Protein AF-A0A7L9J3Y7-F1 (afdb_monomer_lite)

Structure (mmCIF, N/CA/C/O backbone):
data_AF-A0A7L9J3Y7-F1
#
_entry.id   AF-A0A7L9J3Y7-F1
#
loop_
_atom_site.group_PDB
_atom_site.id
_atom_site.ty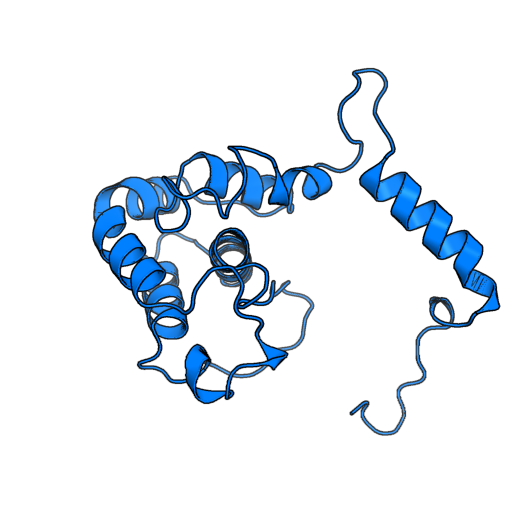pe_symbol
_atom_site.label_atom_id
_atom_site.label_alt_id
_atom_site.label_comp_id
_atom_site.label_asym_id
_atom_site.label_entity_id
_atom_site.label_seq_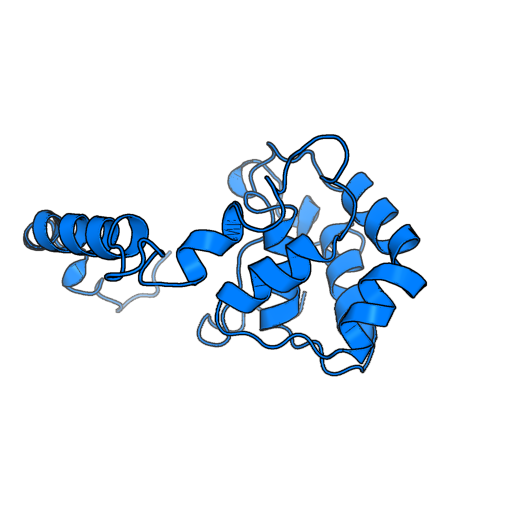id
_atom_site.pdbx_PDB_ins_code
_atom_site.Cartn_x
_atom_site.Cartn_y
_atom_site.Cartn_z
_atom_site.occupancy
_atom_site.B_iso_or_equiv
_atom_site.auth_seq_id
_atom_site.auth_comp_id
_atom_site.auth_asym_id
_atom_site.auth_atom_id
_atom_site.pdbx_PDB_model_num
ATOM 1 N N . MET A 1 1 ? 6.872 -18.430 -19.176 1.00 39.19 1 MET A N 1
ATOM 2 C CA . MET A 1 1 ? 6.729 -19.286 -20.373 1.00 39.19 1 MET A CA 1
ATOM 3 C C . MET A 1 1 ? 5.237 -19.492 -20.594 1.00 39.19 1 MET A C 1
ATOM 5 O O . MET A 1 1 ? 4.587 -19.969 -19.673 1.00 39.19 1 MET A O 1
ATOM 9 N N . LEU A 1 2 ? 4.671 -19.018 -21.710 1.00 44.53 2 LEU A N 1
ATOM 10 C CA . LEU A 1 2 ? 3.254 -19.256 -22.030 1.00 44.53 2 LEU A CA 1
ATOM 11 C C . LEU A 1 2 ? 3.037 -20.770 -22.177 1.00 44.53 2 LEU A C 1
ATOM 13 O O . LEU A 1 2 ? 3.897 -21.450 -22.735 1.00 44.53 2 LEU A O 1
ATOM 17 N N . SER A 1 3 ? 1.935 -21.297 -21.643 1.00 48.03 3 SER A N 1
ATOM 18 C CA . SER A 1 3 ? 1.562 -22.701 -21.863 1.00 48.03 3 SER A CA 1
ATOM 19 C C . SER A 1 3 ? 1.267 -22.939 -23.349 1.00 48.03 3 SER A C 1
ATOM 21 O O . SER A 1 3 ? 0.793 -22.034 -24.042 1.00 48.03 3 SER A O 1
ATOM 23 N N . GLU A 1 4 ? 1.583 -24.135 -23.853 1.00 43.94 4 GLU A N 1
ATOM 24 C CA . GLU A 1 4 ? 1.321 -24.505 -25.247 1.00 43.94 4 GLU A CA 1
ATOM 25 C C . GLU A 1 4 ? -0.164 -24.279 -25.589 1.00 43.94 4 GLU A C 1
ATOM 27 O O . GLU A 1 4 ? -1.051 -24.872 -24.978 1.00 43.94 4 GLU A O 1
ATOM 32 N N . GLY A 1 5 ? -0.433 -23.391 -26.555 1.00 56.69 5 GLY A N 1
ATOM 33 C CA . GLY A 1 5 ? -1.774 -23.140 -27.100 1.00 56.69 5 GLY A CA 1
ATOM 34 C C . GLY A 1 5 ? -2.382 -21.759 -26.826 1.00 56.69 5 GLY A C 1
ATOM 35 O O . GLY A 1 5 ? -3.394 -21.429 -27.443 1.00 56.69 5 GLY A O 1
ATOM 36 N N . GLN A 1 6 ? -1.789 -20.913 -25.975 1.00 57.41 6 GLN A N 1
ATOM 37 C CA . GLN A 1 6 ? -2.248 -19.523 -25.832 1.00 57.41 6 GLN A CA 1
ATOM 38 C C . GLN A 1 6 ? -1.584 -18.604 -26.866 1.00 57.41 6 GLN A C 1
ATOM 40 O O . GLN A 1 6 ? -0.418 -18.234 -26.734 1.00 57.41 6 GLN A O 1
ATOM 45 N N . SER A 1 7 ? -2.345 -18.187 -27.883 1.00 76.94 7 SER A N 1
ATOM 46 C CA . SER A 1 7 ? -1.964 -17.042 -28.712 1.00 76.94 7 SER A CA 1
ATOM 47 C C . SER A 1 7 ? -2.097 -15.757 -27.899 1.00 76.94 7 SER A C 1
ATOM 49 O O . SER A 1 7 ? -3.107 -15.562 -27.216 1.00 76.94 7 SER A O 1
ATOM 51 N N . LEU A 1 8 ? -1.114 -14.860 -28.003 1.00 73.50 8 LEU A N 1
ATOM 52 C CA . LEU A 1 8 ? -1.247 -13.518 -27.443 1.00 73.50 8 LEU A CA 1
ATOM 53 C C . LEU A 1 8 ? -2.512 -12.849 -28.010 1.00 73.50 8 LEU A C 1
ATOM 55 O O . LEU A 1 8 ? -2.758 -12.950 -29.215 1.00 73.50 8 LEU A O 1
ATOM 59 N N . PRO A 1 9 ? -3.323 -12.180 -27.171 1.00 81.81 9 PRO A N 1
ATOM 60 C CA . PRO A 1 9 ? -4.442 -11.379 -27.645 1.00 81.81 9 PRO A CA 1
ATOM 61 C C . PRO A 1 9 ? -4.009 -10.421 -28.758 1.00 81.81 9 PRO A C 1
ATOM 63 O O . PRO A 1 9 ? -2.943 -9.810 -28.676 1.00 81.81 9 PRO A O 1
ATOM 66 N N . SER A 1 10 ? -4.857 -10.243 -29.772 1.00 80.88 10 SER A N 1
ATOM 67 C CA . SER A 1 10 ? -4.522 -9.452 -30.964 1.00 80.88 10 SER A CA 1
ATOM 68 C C . SER A 1 10 ? -4.120 -8.009 -30.649 1.00 80.88 10 SER A C 1
ATOM 70 O O . SER A 1 10 ? -3.388 -7.410 -31.422 1.00 80.88 10 SER A O 1
ATOM 72 N N . ILE A 1 11 ? -4.549 -7.456 -29.507 1.00 79.31 11 ILE A N 1
ATOM 73 C CA . ILE A 1 11 ? -4.169 -6.115 -29.026 1.00 79.31 11 ILE A CA 1
ATOM 74 C C . ILE A 1 11 ? -2.647 -5.935 -28.868 1.00 79.31 11 ILE A C 1
ATOM 76 O O . ILE A 1 11 ? -2.161 -4.811 -28.927 1.00 79.31 11 ILE A O 1
ATOM 80 N N . PHE A 1 12 ? -1.890 -7.025 -28.703 1.00 81.31 12 PHE A N 1
ATOM 81 C CA . PHE A 1 12 ? -0.428 -6.987 -28.602 1.00 81.31 12 PHE A CA 1
ATOM 82 C C . PHE A 1 12 ? 0.279 -6.953 -29.967 1.00 81.31 12 PHE A C 1
ATOM 84 O O . PHE A 1 12 ? 1.499 -6.793 -30.021 1.00 81.31 12 PHE A O 1
ATOM 91 N N . GLU A 1 13 ? -0.450 -7.087 -31.078 1.00 88.38 13 GLU A N 1
ATOM 92 C CA . GLU A 1 13 ? 0.134 -6.977 -32.415 1.00 88.38 13 GLU A CA 1
ATOM 93 C C . GLU A 1 13 ? 0.541 -5.519 -32.731 1.00 88.38 13 GLU A C 1
ATOM 95 O O . GLU A 1 13 ? -0.241 -4.603 -32.456 1.00 88.38 13 GLU A O 1
ATOM 100 N N . PRO A 1 14 ? 1.695 -5.276 -33.396 1.00 91.56 14 PRO A N 1
ATOM 101 C CA . PRO A 1 14 ? 2.212 -3.927 -33.676 1.00 91.56 14 PRO A CA 1
ATOM 102 C C . PRO A 1 14 ? 1.233 -2.958 -34.344 1.00 91.56 14 PRO A C 1
ATOM 104 O O . PRO A 1 14 ? 1.288 -1.752 -34.114 1.00 91.56 14 PRO A O 1
ATOM 107 N N . ARG A 1 15 ? 0.288 -3.473 -35.138 1.00 91.94 15 ARG A N 1
ATOM 108 C CA . ARG A 1 15 ? -0.737 -2.652 -35.801 1.00 91.94 15 ARG A CA 1
ATOM 109 C C . ARG A 1 15 ? -1.673 -1.919 -34.832 1.00 91.94 15 ARG A C 1
ATOM 111 O O . ARG A 1 15 ? -2.321 -0.964 -35.248 1.00 91.94 15 ARG A O 1
ATOM 118 N N . TYR A 1 16 ? -1.762 -2.357 -33.575 1.00 89.88 16 TYR A N 1
ATOM 119 C CA . TYR A 1 16 ? -2.591 -1.719 -32.550 1.00 89.88 16 TYR A CA 1
ATOM 120 C C . TYR A 1 16 ? -1.804 -0.804 -31.612 1.00 89.88 16 TYR A C 1
ATOM 122 O O . TYR A 1 16 ? -2.432 -0.151 -30.785 1.00 89.88 16 TYR A O 1
ATOM 130 N N . TRP A 1 17 ? -0.476 -0.697 -31.732 1.00 89.88 17 TRP A N 1
ATOM 131 C CA . TRP A 1 17 ? 0.318 0.157 -30.839 1.00 89.88 17 TRP A CA 1
ATOM 132 C C . TRP A 1 17 ? -0.162 1.615 -30.794 1.00 89.88 17 TRP A C 1
ATOM 134 O O . TRP A 1 17 ? -0.367 2.099 -29.688 1.00 89.88 17 TRP A O 1
ATOM 144 N N . PRO A 1 18 ? -0.512 2.281 -31.918 1.00 91.69 18 PRO A N 1
ATOM 145 C CA . PRO A 1 18 ? -1.052 3.643 -31.851 1.00 91.69 18 PRO A CA 1
ATOM 146 C C . PRO A 1 18 ? -2.353 3.752 -31.041 1.00 91.69 18 PRO A C 1
ATOM 148 O O . PRO A 1 18 ? -2.607 4.762 -30.391 1.00 91.69 18 PRO A O 1
ATOM 151 N N . LEU A 1 19 ? -3.192 2.710 -31.075 1.00 87.81 19 LEU A N 1
ATOM 152 C CA . LEU A 1 19 ? -4.412 2.649 -30.270 1.00 87.81 19 LEU A CA 1
ATOM 153 C C . LEU A 1 19 ? -4.084 2.411 -28.792 1.00 87.81 19 LEU A C 1
ATOM 155 O O . LEU A 1 19 ? -4.713 3.016 -27.930 1.00 87.81 19 LEU A O 1
ATOM 159 N N . VAL A 1 20 ? -3.120 1.538 -28.497 1.00 86.19 20 VAL A N 1
ATOM 160 C CA . VAL A 1 20 ? -2.659 1.275 -27.128 1.00 86.19 20 VAL A CA 1
ATOM 161 C C . VAL A 1 20 ? -2.068 2.540 -26.512 1.00 86.19 20 VAL A C 1
ATOM 163 O O . VAL A 1 20 ? -2.472 2.899 -25.410 1.00 86.19 20 VAL A O 1
ATOM 166 N N . ASP A 1 21 ? -1.201 3.248 -27.235 1.00 87.19 21 ASP A N 1
ATOM 167 C CA . ASP A 1 21 ? -0.600 4.506 -26.784 1.00 87.19 21 ASP A CA 1
ATOM 168 C C . ASP A 1 21 ? -1.686 5.538 -26.466 1.00 87.19 21 ASP A C 1
ATOM 170 O O . ASP A 1 21 ? -1.720 6.077 -25.362 1.00 87.19 21 ASP A O 1
ATOM 174 N N . ALA A 1 22 ? -2.658 5.718 -27.368 1.00 86.75 22 ALA A N 1
ATOM 175 C CA . ALA A 1 22 ? -3.785 6.623 -27.143 1.00 86.75 22 ALA A CA 1
ATOM 176 C C . ALA A 1 22 ? -4.642 6.231 -25.923 1.00 86.75 22 ALA A C 1
ATOM 178 O O . ALA A 1 22 ? -5.116 7.101 -25.195 1.00 86.75 22 ALA A O 1
ATOM 179 N N . LEU A 1 23 ? -4.849 4.932 -25.676 1.00 85.56 23 LEU A N 1
ATOM 180 C CA . LEU A 1 23 ? -5.596 4.446 -24.510 1.00 85.56 23 LEU A CA 1
ATOM 181 C C . LEU A 1 23 ? -4.826 4.653 -23.201 1.00 85.56 23 LEU A C 1
ATOM 183 O O . LEU A 1 23 ? -5.426 5.020 -22.191 1.00 85.56 23 LEU A O 1
ATOM 187 N N . VAL A 1 24 ? -3.511 4.424 -23.207 1.00 83.94 24 VAL A N 1
ATOM 188 C CA . VAL A 1 24 ? -2.638 4.664 -22.050 1.00 83.94 24 VAL A CA 1
ATOM 189 C C . VAL A 1 24 ? -2.583 6.160 -21.746 1.00 83.94 24 VAL A C 1
ATOM 191 O O . VAL A 1 24 ? -2.766 6.560 -20.594 1.00 83.94 24 VAL A O 1
ATOM 194 N N . GLU A 1 25 ? -2.413 6.996 -22.768 1.00 84.50 25 GLU A N 1
ATOM 195 C CA . GLU A 1 25 ? -2.463 8.450 -22.632 1.00 84.50 25 GLU A CA 1
ATOM 196 C C . GLU A 1 25 ? -3.820 8.923 -22.104 1.00 84.50 25 GLU A C 1
ATOM 198 O O . GLU A 1 25 ? -3.848 9.679 -21.136 1.00 84.50 25 GLU A O 1
ATOM 203 N N . ASP A 1 26 ? -4.950 8.452 -22.645 1.00 82.62 26 ASP A N 1
ATOM 204 C CA . ASP A 1 26 ? -6.277 8.808 -22.117 1.00 82.62 26 ASP A CA 1
ATOM 205 C C . ASP A 1 26 ? -6.423 8.378 -20.652 1.00 82.62 26 ASP A C 1
ATOM 207 O O . ASP A 1 26 ? -6.869 9.167 -19.816 1.00 82.62 26 ASP A O 1
ATOM 211 N N . TYR A 1 27 ? -5.977 7.172 -20.297 1.00 80.12 27 TYR A N 1
ATOM 212 C CA . TYR A 1 27 ? -6.059 6.682 -18.923 1.00 80.12 27 TYR A CA 1
ATOM 213 C C . TYR A 1 27 ? -5.285 7.569 -17.932 1.00 80.12 27 TYR A C 1
ATOM 215 O O . TYR A 1 27 ? -5.818 7.932 -16.878 1.00 80.12 27 TYR A O 1
ATOM 223 N N . PHE A 1 28 ? -4.046 7.946 -18.266 1.00 77.31 28 PHE A N 1
ATOM 224 C CA . PHE A 1 28 ? -3.174 8.701 -17.360 1.00 77.31 28 PHE A CA 1
ATOM 225 C C . PHE A 1 28 ? -3.317 10.220 -17.466 1.00 77.31 28 PHE A C 1
ATOM 227 O O . PHE A 1 28 ? -3.048 10.921 -16.486 1.00 77.31 28 PHE A O 1
ATOM 234 N N . LEU A 1 29 ? -3.709 10.765 -18.617 1.00 82.50 29 LEU A N 1
ATOM 235 C CA . LEU A 1 29 ? -3.691 12.206 -18.889 1.00 82.50 29 LEU A CA 1
ATOM 236 C C . LEU A 1 29 ? -5.081 12.832 -18.940 1.00 82.50 29 LEU A C 1
ATOM 238 O O . LEU A 1 29 ? -5.184 14.021 -18.630 1.00 82.50 29 LEU A O 1
ATOM 242 N N . SER A 1 30 ? -6.138 12.075 -19.252 1.00 83.12 30 SER A N 1
ATOM 243 C CA . SER A 1 30 ? -7.474 12.663 -19.366 1.00 83.12 30 SER A CA 1
ATOM 244 C C . SER A 1 30 ? -7.971 13.218 -18.032 1.00 83.12 30 SER A C 1
ATOM 246 O O . SER A 1 30 ? -7.835 12.617 -16.957 1.00 83.12 30 SER A O 1
ATOM 248 N N . VAL A 1 31 ? -8.565 14.407 -18.113 1.00 82.62 31 VAL A N 1
ATOM 249 C CA . VAL A 1 31 ? -9.152 15.107 -16.976 1.00 82.62 31 VAL A CA 1
ATOM 250 C C . VAL A 1 31 ? -10.636 15.347 -17.210 1.00 82.62 31 VAL A C 1
ATOM 252 O O . VAL A 1 31 ? -11.092 15.614 -18.319 1.00 82.62 31 VAL A O 1
ATOM 255 N N . THR A 1 32 ? -11.409 15.245 -16.139 1.00 80.81 32 THR A N 1
ATOM 256 C CA . THR A 1 32 ? -12.807 15.675 -16.105 1.00 80.81 32 THR A CA 1
ATOM 257 C C . THR A 1 32 ? -12.904 17.190 -16.302 1.00 80.81 32 THR A C 1
ATOM 259 O O . THR A 1 32 ? -11.922 17.917 -16.158 1.00 80.81 32 THR A O 1
ATOM 262 N N . SER A 1 33 ? -14.118 17.705 -16.513 1.00 80.56 33 SER A N 1
ATOM 263 C CA . SER A 1 33 ? -14.376 19.154 -16.563 1.00 80.56 33 SER A CA 1
ATOM 264 C C . SER A 1 33 ? -13.961 19.912 -15.293 1.00 80.56 33 SER A C 1
ATOM 266 O O . SER A 1 33 ? -13.855 21.133 -15.315 1.00 80.56 33 SER A O 1
ATOM 268 N N . LYS A 1 34 ? -13.711 19.197 -14.188 1.00 80.56 34 LYS A N 1
ATOM 269 C CA . LYS A 1 34 ? -13.231 19.742 -12.911 1.00 80.56 34 LYS A CA 1
ATOM 270 C C . LYS A 1 34 ? -11.709 19.630 -12.733 1.00 80.56 34 LYS A C 1
ATOM 272 O O . LYS A 1 34 ? -11.218 19.879 -11.639 1.00 80.56 34 LYS A O 1
ATOM 277 N N . GLY A 1 35 ? -10.970 19.203 -13.759 1.00 79.31 35 GLY A N 1
ATOM 278 C CA . GLY A 1 35 ? -9.510 19.050 -13.717 1.00 79.31 35 GLY A CA 1
ATOM 279 C C . GLY A 1 35 ? -9.003 17.799 -12.987 1.00 79.31 35 GLY A C 1
ATOM 280 O O . GLY A 1 35 ? -7.797 17.600 -12.891 1.00 79.31 35 GLY A O 1
ATOM 281 N N . LEU A 1 36 ? -9.892 16.935 -12.484 1.00 77.56 36 LEU A N 1
ATOM 282 C CA . LEU A 1 36 ? -9.513 15.660 -11.856 1.00 77.56 36 LEU A CA 1
ATOM 283 C C . LEU A 1 36 ? -9.199 14.607 -12.913 1.00 77.56 36 LEU A C 1
ATOM 285 O O . LEU A 1 36 ? -9.917 14.554 -13.912 1.00 77.56 36 LEU A O 1
ATOM 289 N N . LYS A 1 37 ? -8.216 13.731 -12.663 1.00 81.69 37 LYS A N 1
ATOM 290 C CA . LYS A 1 37 ? -7.965 12.565 -13.522 1.00 81.69 37 LYS A CA 1
ATOM 291 C C . LYS A 1 37 ? -9.244 11.749 -13.672 1.00 81.69 37 LYS A C 1
ATOM 293 O O . LYS A 1 37 ? -9.974 11.540 -12.702 1.00 81.69 37 LYS A O 1
ATOM 298 N N . ARG A 1 38 ? -9.526 11.306 -14.897 1.00 81.31 38 ARG A N 1
ATOM 299 C CA . ARG A 1 38 ? -10.754 10.564 -15.206 1.00 81.31 38 ARG A CA 1
ATOM 300 C C . ARG A 1 38 ? -10.847 9.250 -14.433 1.00 81.31 38 ARG A C 1
ATOM 302 O O . ARG A 1 38 ? -11.932 8.883 -13.987 1.00 81.31 38 ARG A O 1
ATOM 309 N N . PHE A 1 39 ? -9.719 8.569 -14.261 1.00 85.25 39 PHE A N 1
ATOM 310 C CA . PHE A 1 39 ? -9.628 7.319 -13.519 1.00 85.25 39 PHE A CA 1
ATOM 311 C C . PHE A 1 39 ? -8.933 7.553 -12.185 1.00 85.25 39 PHE A C 1
ATOM 313 O O . PHE A 1 39 ? -7.796 8.022 -12.135 1.00 85.25 39 PHE A O 1
ATOM 320 N N . THR A 1 40 ? -9.598 7.182 -11.088 1.00 89.31 40 THR A N 1
ATOM 321 C CA . THR A 1 40 ? -9.039 7.359 -9.742 1.00 89.31 40 THR A CA 1
ATOM 322 C C . THR A 1 40 ? -7.751 6.570 -9.555 1.00 89.31 40 THR A C 1
ATOM 324 O O . THR A 1 40 ? -6.872 7.030 -8.839 1.00 89.31 40 THR A O 1
ATOM 327 N N . GLY A 1 41 ? -7.600 5.426 -10.232 1.00 88.06 41 GLY A N 1
ATOM 328 C CA . GLY A 1 41 ? -6.397 4.595 -10.163 1.00 88.06 41 GLY A CA 1
ATOM 329 C C . GLY A 1 41 ? -5.105 5.330 -10.538 1.00 88.06 41 GLY A C 1
ATOM 330 O O . GLY A 1 41 ? -4.056 4.991 -10.005 1.00 88.06 41 GLY A O 1
ATOM 331 N N . ALA A 1 42 ? -5.176 6.396 -11.346 1.00 86.69 42 ALA A N 1
ATOM 332 C CA . ALA A 1 42 ? -4.026 7.251 -11.658 1.00 86.69 42 ALA A CA 1
ATOM 333 C C . ALA A 1 42 ? -3.447 7.982 -10.425 1.00 86.69 42 ALA A C 1
ATOM 335 O O . ALA A 1 42 ? -2.331 8.491 -10.470 1.00 86.69 42 ALA A O 1
ATOM 336 N N . HIS A 1 43 ? -4.191 8.031 -9.317 1.00 87.81 43 HIS A N 1
ATOM 337 C CA . HIS A 1 43 ? -3.760 8.619 -8.050 1.00 87.81 43 HIS A CA 1
ATOM 338 C C . HIS A 1 43 ? -3.114 7.611 -7.088 1.00 87.81 43 HIS A C 1
ATOM 340 O O . HIS A 1 43 ? -2.665 8.014 -6.016 1.00 87.81 43 HIS A O 1
ATOM 346 N N . PHE A 1 44 ? -3.057 6.321 -7.439 1.00 90.06 44 PHE A N 1
ATOM 347 C CA . PHE A 1 44 ? -2.529 5.273 -6.560 1.00 90.06 44 PHE A CA 1
ATOM 348 C C . PHE A 1 44 ? -1.085 5.528 -6.110 1.00 90.06 44 PHE A C 1
ATOM 350 O O . PHE A 1 44 ? -0.765 5.235 -4.964 1.00 90.06 44 PHE A O 1
ATOM 357 N N . GLU A 1 45 ? -0.246 6.116 -6.961 1.00 85.44 45 GLU A N 1
ATOM 358 C CA . GLU A 1 45 ? 1.160 6.400 -6.638 1.00 85.44 45 GLU A CA 1
ATOM 359 C C . GLU A 1 45 ? 1.345 7.728 -5.885 1.00 85.44 45 GLU A C 1
ATOM 361 O O . GLU A 1 45 ? 2.227 7.848 -5.043 1.00 85.44 45 GLU A O 1
ATOM 366 N N . THR A 1 46 ? 0.486 8.721 -6.145 1.00 86.75 46 THR A N 1
ATOM 367 C CA . THR A 1 46 ? 0.729 10.126 -5.760 1.00 86.75 46 THR A CA 1
ATOM 368 C C . THR A 1 46 ? -0.155 10.633 -4.618 1.00 86.75 46 THR A C 1
ATOM 370 O O . THR A 1 46 ? 0.194 11.595 -3.929 1.00 86.75 46 THR A O 1
ATOM 373 N N . LEU A 1 47 ? -1.321 10.019 -4.382 1.00 90.44 47 LEU A N 1
ATOM 374 C CA . LEU A 1 47 ? -2.228 10.460 -3.323 1.00 90.44 47 LEU A CA 1
ATOM 375 C C . LEU A 1 47 ? -1.630 10.173 -1.944 1.00 90.44 47 LEU A C 1
ATOM 377 O O . LEU A 1 47 ? -1.187 9.060 -1.677 1.00 90.44 47 LEU A O 1
ATOM 381 N N . GLY A 1 48 ? -1.644 11.177 -1.064 1.00 88.94 48 GLY A N 1
ATOM 382 C CA . GLY A 1 48 ? -1.032 11.077 0.263 1.00 88.94 48 GLY A CA 1
ATOM 383 C C . GLY A 1 48 ? 0.493 11.238 0.271 1.00 88.94 48 GLY A C 1
ATOM 384 O O . GLY A 1 48 ? 1.092 11.042 1.324 1.00 88.94 48 GLY A O 1
ATOM 385 N N . GLY A 1 49 ? 1.094 11.616 -0.864 1.00 87.62 49 GLY A N 1
ATOM 386 C CA . GLY A 1 49 ? 2.540 11.749 -1.043 1.00 87.62 49 GLY A CA 1
ATOM 387 C C . GLY A 1 49 ? 3.167 10.528 -1.715 1.00 87.62 49 GLY A C 1
ATOM 388 O O . GLY A 1 49 ? 2.519 9.488 -1.867 1.00 87.62 49 GLY A O 1
ATOM 389 N N . GLU A 1 50 ? 4.432 10.682 -2.104 1.00 84.50 50 GLU A N 1
ATOM 390 C CA . GLU A 1 50 ? 5.245 9.621 -2.699 1.00 84.50 50 GLU A CA 1
ATOM 391 C C . GLU A 1 50 ? 5.451 8.481 -1.699 1.00 84.50 50 GLU A C 1
ATOM 393 O O . GLU A 1 50 ? 5.842 8.691 -0.548 1.00 84.50 50 GLU A O 1
ATOM 398 N N . TRP A 1 51 ? 5.219 7.246 -2.136 1.00 78.94 51 TRP A N 1
ATOM 399 C CA . TRP A 1 51 ? 5.318 6.083 -1.255 1.00 78.94 51 TRP A CA 1
ATOM 400 C C . TRP A 1 51 ? 6.735 5.789 -0.745 1.00 78.94 51 TRP A C 1
ATOM 402 O O . TRP A 1 51 ? 6.891 5.110 0.276 1.00 78.94 51 TRP A O 1
ATOM 412 N N . HIS A 1 52 ? 7.749 6.281 -1.458 1.00 82.12 52 HIS A N 1
ATOM 413 C CA . HIS A 1 52 ? 9.170 6.067 -1.197 1.00 82.12 52 HIS A CA 1
ATOM 414 C C . HIS A 1 52 ? 9.836 7.237 -0.451 1.00 82.12 52 HIS A C 1
ATOM 416 O O . HIS A 1 52 ? 11.044 7.192 -0.213 1.00 82.12 52 HIS A O 1
ATOM 422 N N . ASP A 1 53 ? 9.071 8.255 -0.037 1.00 86.12 53 ASP A N 1
ATOM 423 C CA . ASP A 1 53 ? 9.606 9.394 0.712 1.00 86.12 53 ASP A CA 1
ATOM 424 C C . ASP A 1 53 ? 10.232 8.946 2.048 1.00 86.12 53 ASP A C 1
ATOM 426 O O . ASP A 1 53 ? 9.659 8.146 2.794 1.00 86.12 53 ASP A O 1
ATOM 430 N N . PHE A 1 54 ? 11.427 9.449 2.369 1.00 81.75 54 PHE A N 1
ATOM 431 C CA . PHE A 1 54 ? 12.242 8.979 3.499 1.00 81.75 54 PHE A CA 1
ATOM 432 C C . PHE A 1 54 ? 11.499 8.926 4.846 1.00 81.75 54 PHE A C 1
ATOM 434 O O . PHE A 1 54 ? 11.654 7.922 5.550 1.00 81.75 54 PHE A O 1
ATOM 441 N N . PRO A 1 55 ? 10.687 9.933 5.224 1.00 86.44 55 PRO A N 1
ATOM 442 C CA . PRO A 1 55 ? 9.965 9.926 6.493 1.00 86.44 55 PRO A CA 1
ATOM 443 C C . PRO A 1 55 ? 8.856 8.871 6.570 1.00 86.44 55 PRO A C 1
ATOM 445 O O . PRO A 1 55 ? 8.487 8.458 7.668 1.00 86.44 55 PRO A O 1
ATOM 448 N N . THR A 1 56 ? 8.301 8.435 5.433 1.00 90.50 56 THR A N 1
ATOM 449 C CA . THR A 1 56 ? 7.086 7.604 5.399 1.00 90.50 56 THR A CA 1
ATOM 450 C C . THR A 1 56 ? 7.284 6.249 4.728 1.00 90.50 56 THR A C 1
ATOM 452 O O . THR A 1 56 ? 6.429 5.378 4.884 1.00 90.50 56 THR A O 1
ATOM 455 N N . ARG A 1 57 ? 8.409 5.995 4.047 1.00 90.69 57 ARG A N 1
ATOM 456 C CA . ARG A 1 57 ? 8.668 4.759 3.278 1.00 90.69 57 ARG A CA 1
ATOM 457 C C . ARG A 1 57 ? 8.504 3.462 4.071 1.00 90.69 57 ARG A C 1
ATOM 459 O O . ARG A 1 57 ? 8.184 2.425 3.491 1.00 90.69 57 ARG A O 1
ATOM 466 N N . ASN A 1 58 ? 8.699 3.517 5.389 1.00 94.94 58 ASN A N 1
ATOM 467 C CA . ASN A 1 58 ? 8.591 2.367 6.288 1.00 94.94 58 ASN A CA 1
ATOM 468 C C . ASN A 1 58 ? 7.383 2.446 7.224 1.00 94.94 58 ASN A C 1
ATOM 470 O O . ASN A 1 58 ? 7.290 1.658 8.146 1.00 94.94 58 ASN A O 1
ATOM 474 N N . VAL A 1 59 ? 6.443 3.364 7.010 1.00 94.25 59 VAL A N 1
ATOM 475 C CA . VAL A 1 59 ? 5.256 3.507 7.863 1.00 94.25 59 VAL A CA 1
ATOM 476 C C . VAL A 1 59 ? 4.012 3.464 6.994 1.00 94.25 59 VAL A C 1
ATOM 478 O O . VAL A 1 59 ? 3.955 4.131 5.966 1.00 94.25 59 VAL A O 1
ATOM 481 N N . MET A 1 60 ? 3.002 2.693 7.398 1.00 95.69 60 MET A N 1
ATOM 482 C CA . MET A 1 60 ? 1.699 2.753 6.742 1.00 95.69 60 MET A CA 1
ATOM 483 C C . MET A 1 60 ? 0.956 4.008 7.204 1.00 95.69 60 MET A C 1
ATOM 485 O O . MET A 1 60 ? 0.745 4.205 8.399 1.00 95.69 60 MET A O 1
ATOM 489 N N . THR A 1 61 ? 0.556 4.852 6.261 1.00 96.06 61 THR A N 1
ATOM 490 C CA . THR A 1 61 ? -0.135 6.116 6.535 1.00 96.06 61 THR A CA 1
ATOM 491 C C . THR A 1 61 ? -1.609 6.038 6.148 1.00 96.06 61 THR A C 1
ATOM 493 O O . THR A 1 61 ? -2.023 5.196 5.349 1.00 96.06 61 THR A O 1
ATOM 496 N N . ALA A 1 62 ? -2.425 6.962 6.662 1.00 96.69 62 ALA A N 1
ATOM 497 C CA . ALA A 1 62 ? -3.794 7.120 6.172 1.00 96.69 62 ALA A CA 1
ATOM 498 C C . ALA A 1 62 ? -3.825 7.419 4.659 1.00 96.69 62 ALA A C 1
ATOM 500 O O . ALA A 1 62 ? -4.718 6.943 3.962 1.00 96.69 62 ALA A O 1
ATOM 501 N N . GLY A 1 63 ? -2.820 8.143 4.147 1.00 95.44 63 GLY A N 1
ATOM 502 C CA . GLY A 1 63 ? -2.640 8.396 2.718 1.00 95.44 63 GLY A CA 1
ATOM 503 C C . GLY A 1 63 ? -2.512 7.110 1.903 1.00 95.44 63 GLY A C 1
ATOM 504 O O . GLY A 1 63 ? -3.208 6.964 0.901 1.00 95.44 63 GLY A O 1
ATOM 505 N N . ASP A 1 64 ? -1.728 6.140 2.385 1.00 95.75 64 ASP A N 1
ATOM 506 C CA . ASP A 1 64 ? -1.554 4.838 1.726 1.00 95.75 64 ASP A CA 1
ATOM 507 C C . ASP A 1 64 ? -2.887 4.070 1.615 1.00 95.75 64 ASP A C 1
ATOM 509 O O . ASP A 1 64 ? -3.205 3.503 0.568 1.00 95.75 64 ASP A O 1
ATOM 513 N N . LEU A 1 65 ? -3.721 4.098 2.664 1.00 96.50 65 LEU A N 1
ATOM 514 C CA . LEU A 1 65 ? -5.041 3.449 2.655 1.00 96.50 65 LEU A CA 1
ATOM 515 C C . LEU A 1 65 ? -6.016 4.131 1.680 1.00 96.50 65 LEU A C 1
ATOM 517 O O . LEU A 1 65 ? -6.766 3.458 0.964 1.00 96.50 65 LEU A O 1
ATOM 521 N N . ILE A 1 66 ? -6.018 5.464 1.627 1.00 95.62 66 ILE A N 1
ATOM 522 C CA . ILE A 1 66 ? -6.878 6.208 0.697 1.00 95.62 66 ILE A CA 1
ATOM 523 C C . ILE A 1 66 ? -6.415 5.970 -0.747 1.00 95.62 66 ILE A C 1
ATOM 525 O O . ILE A 1 66 ? -7.248 5.700 -1.611 1.00 95.62 66 ILE A O 1
ATOM 529 N N . ALA A 1 67 ? -5.106 5.981 -0.999 1.00 94.88 67 ALA A N 1
ATOM 530 C CA . ALA A 1 67 ? -4.541 5.702 -2.314 1.00 94.88 67 ALA A CA 1
ATOM 531 C C . ALA A 1 67 ? -4.888 4.295 -2.814 1.00 94.88 67 ALA A C 1
ATOM 533 O O . ALA A 1 67 ? -5.304 4.129 -3.959 1.00 94.88 67 ALA A O 1
ATOM 534 N N . VAL A 1 68 ? -4.817 3.276 -1.952 1.00 95.44 68 VAL A N 1
ATOM 535 C CA . VAL A 1 68 ? -5.260 1.914 -2.302 1.00 95.44 68 VAL A CA 1
ATOM 536 C C . VAL A 1 68 ? -6.748 1.880 -2.656 1.00 95.44 68 VAL A C 1
ATOM 538 O O . VAL A 1 68 ? -7.143 1.181 -3.590 1.00 95.44 68 VAL A O 1
ATOM 541 N N . SER A 1 69 ? -7.580 2.670 -1.974 1.00 94.94 69 SER A N 1
ATOM 542 C CA . SER A 1 69 ? -9.018 2.748 -2.271 1.00 94.94 69 SER A CA 1
ATOM 543 C C . SER A 1 69 ? -9.305 3.302 -3.677 1.00 94.94 69 SER A C 1
ATOM 545 O O . SER A 1 69 ? -10.346 2.992 -4.258 1.00 94.94 69 SER A O 1
ATOM 547 N N . CYS A 1 70 ? -8.367 4.041 -4.282 1.00 93.44 70 CYS A N 1
ATOM 548 C CA . CYS A 1 70 ? -8.463 4.490 -5.673 1.00 93.44 70 CYS A CA 1
ATOM 549 C C . CYS A 1 70 ? -8.414 3.346 -6.702 1.00 93.44 70 CYS A C 1
ATOM 551 O O . CYS A 1 70 ? -8.848 3.547 -7.839 1.00 93.44 70 CYS A O 1
ATOM 553 N N . LEU A 1 71 ? -7.944 2.154 -6.311 1.00 92.12 71 LEU A N 1
ATOM 554 C CA . LEU A 1 71 ? -7.909 0.933 -7.130 1.00 92.12 71 LEU A CA 1
ATOM 555 C C . LEU A 1 71 ? -9.190 0.089 -7.002 1.00 92.12 71 LEU A C 1
ATOM 557 O O . LEU A 1 71 ? -9.142 -1.139 -7.140 1.00 92.12 71 LEU A O 1
ATOM 561 N N . SER A 1 72 ? -10.320 0.740 -6.706 1.00 90.50 72 SER A N 1
ATOM 562 C CA . SER A 1 72 ? -11.655 0.132 -6.583 1.00 90.50 72 SER A CA 1
ATOM 563 C C . SER A 1 72 ? -11.745 -1.002 -5.552 1.00 90.50 72 SER A C 1
ATOM 565 O O . SER A 1 72 ? -12.526 -1.938 -5.709 1.00 90.50 72 SER A O 1
ATOM 567 N N . VAL A 1 73 ? -10.954 -0.922 -4.476 1.00 92.44 73 VAL A N 1
ATOM 568 C CA . VAL A 1 73 ? -11.040 -1.837 -3.327 1.00 92.44 73 VAL A CA 1
ATOM 569 C C . VAL A 1 73 ? -11.516 -1.102 -2.083 1.00 92.44 73 VAL A C 1
ATOM 571 O O . VAL A 1 73 ? -11.282 0.091 -1.916 1.00 92.44 73 VAL A O 1
ATOM 574 N N . LYS A 1 74 ? -12.179 -1.830 -1.184 1.00 93.50 74 LYS A N 1
ATOM 575 C CA . LYS A 1 74 ? -12.633 -1.301 0.103 1.00 93.50 74 LYS A CA 1
ATOM 576 C C . LYS A 1 74 ? -11.685 -1.741 1.213 1.00 93.50 74 LYS A C 1
ATOM 578 O O . LYS A 1 74 ? -11.386 -2.929 1.338 1.00 93.50 74 LYS A O 1
ATOM 583 N N . ILE A 1 75 ? -11.278 -0.795 2.055 1.00 96.69 75 ILE A N 1
ATOM 584 C CA . ILE A 1 75 ? -10.588 -1.071 3.318 1.00 96.69 75 ILE A CA 1
ATOM 585 C C . ILE A 1 75 ? -11.605 -0.911 4.456 1.00 96.69 75 ILE A C 1
ATOM 587 O O . ILE A 1 75 ? -12.157 0.177 4.633 1.00 96.69 75 ILE A O 1
ATOM 591 N N . PRO A 1 76 ? -11.918 -1.978 5.212 1.00 97.06 76 PRO A N 1
ATOM 592 C CA . PRO A 1 76 ? -12.791 -1.872 6.377 1.00 97.06 76 PRO A CA 1
ATOM 593 C C . PRO A 1 76 ? -12.214 -0.920 7.430 1.00 97.06 76 PRO A C 1
ATOM 595 O O . PRO A 1 76 ? -11.015 -0.940 7.697 1.00 97.06 76 PRO A O 1
ATOM 598 N N . GLY A 1 77 ? -13.068 -0.135 8.094 1.00 97.50 77 GLY A N 1
ATOM 599 C CA . GLY A 1 77 ? -12.622 0.798 9.137 1.00 97.50 77 GLY A CA 1
ATOM 600 C C . GLY A 1 77 ? -11.896 0.105 10.298 1.00 97.50 77 GLY A C 1
ATOM 601 O O . GLY A 1 77 ? -10.884 0.604 10.775 1.00 97.50 77 GLY A O 1
ATOM 602 N N . ALA A 1 78 ? -12.343 -1.094 10.691 1.00 97.44 78 ALA A N 1
ATOM 603 C CA . ALA A 1 78 ? -11.661 -1.900 11.706 1.00 97.44 78 ALA A CA 1
ATOM 604 C C . ALA A 1 78 ? -10.232 -2.294 11.284 1.00 97.44 78 ALA A C 1
ATOM 606 O O . ALA A 1 78 ? -9.320 -2.272 12.112 1.00 97.44 78 ALA A O 1
ATOM 607 N N . ALA A 1 79 ? -10.027 -2.584 9.994 1.00 98.00 79 ALA A N 1
ATOM 608 C CA . ALA A 1 79 ? -8.705 -2.856 9.443 1.00 98.00 79 ALA A CA 1
ATOM 609 C C . ALA A 1 79 ? -7.830 -1.606 9.426 1.00 98.00 79 ALA A C 1
ATOM 611 O O . ALA A 1 79 ? -6.667 -1.679 9.814 1.00 98.00 79 ALA A O 1
ATOM 612 N N . ALA A 1 80 ? -8.398 -0.454 9.057 1.00 98.12 80 ALA A N 1
ATOM 613 C CA . ALA A 1 80 ? -7.687 0.818 9.094 1.00 98.12 80 ALA A CA 1
ATOM 614 C C . ALA A 1 80 ? -7.176 1.148 10.505 1.00 98.12 80 ALA A C 1
ATOM 616 O O . ALA A 1 80 ? -5.988 1.407 10.671 1.00 98.12 80 ALA A O 1
ATOM 617 N N . VAL A 1 81 ? -8.032 1.043 11.527 1.00 98.19 81 VAL A N 1
ATOM 618 C CA . VAL A 1 81 ? -7.649 1.277 12.933 1.00 98.19 81 VAL A CA 1
ATOM 619 C C . VAL A 1 81 ? -6.551 0.310 13.378 1.00 98.19 81 VAL A C 1
ATOM 621 O O . VAL A 1 81 ? -5.559 0.715 13.981 1.00 98.19 81 VAL A O 1
ATOM 624 N N . ARG A 1 82 ? -6.680 -0.985 13.066 1.00 97.94 82 ARG A N 1
ATOM 625 C CA . ARG A 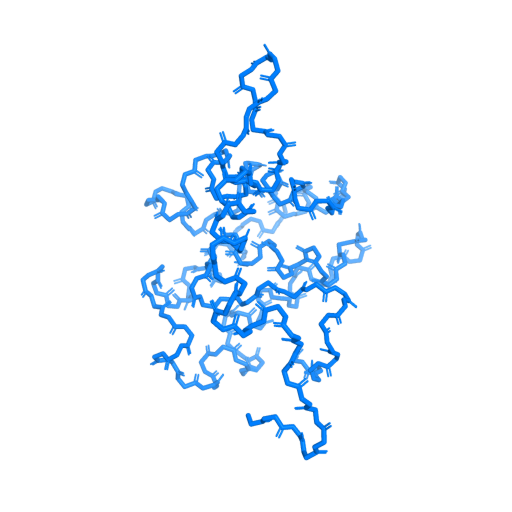1 82 ? -5.650 -1.965 13.434 1.00 97.94 82 ARG A CA 1
ATOM 626 C C . ARG A 1 82 ? -4.305 -1.645 12.781 1.00 97.94 82 ARG A C 1
ATOM 628 O O . ARG A 1 82 ? -3.292 -1.680 13.473 1.00 97.94 82 ARG A O 1
ATOM 635 N N . VAL A 1 83 ? -4.300 -1.366 11.480 1.00 97.94 83 VAL A N 1
ATOM 636 C CA . VAL A 1 83 ? -3.085 -1.122 10.690 1.00 97.94 83 VAL A CA 1
ATOM 637 C C . VAL A 1 83 ? -2.395 0.177 11.103 1.00 97.94 83 VAL A C 1
ATOM 639 O O . VAL A 1 83 ? -1.179 0.180 11.273 1.00 97.94 83 VAL A O 1
ATOM 642 N N . LEU A 1 84 ? -3.156 1.258 11.285 1.00 98.06 84 LEU A N 1
ATOM 643 C CA . LEU A 1 84 ? -2.606 2.589 11.557 1.00 98.06 84 LEU A CA 1
ATOM 644 C C . LEU A 1 84 ? -2.265 2.831 13.029 1.00 98.06 84 LEU A C 1
ATOM 646 O O . LEU A 1 84 ? -1.438 3.690 13.316 1.00 98.06 84 LEU A O 1
ATOM 650 N N . GLU A 1 85 ? -2.876 2.093 13.957 1.00 97.44 85 GLU A N 1
ATOM 651 C CA . GLU A 1 85 ? -2.662 2.302 15.393 1.00 97.44 85 GLU A CA 1
ATOM 652 C C . GLU A 1 85 ? -2.068 1.054 16.049 1.00 97.44 85 GLU A C 1
ATOM 654 O O . GLU A 1 85 ? -0.917 1.046 16.479 1.00 97.44 85 GLU A O 1
ATOM 659 N N . ARG A 1 86 ? -2.836 -0.040 16.105 1.00 97.06 86 ARG A N 1
ATOM 660 C CA . ARG A 1 86 ? -2.500 -1.207 16.944 1.00 97.06 86 ARG A CA 1
ATOM 661 C C . ARG A 1 86 ? -1.278 -1.985 16.464 1.00 97.06 86 ARG A C 1
ATOM 663 O O . ARG A 1 86 ? -0.611 -2.620 17.273 1.00 97.06 86 ARG A O 1
ATOM 670 N N . GLN A 1 87 ? -1.027 -1.995 15.159 1.00 97.56 87 GLN A N 1
ATOM 671 C CA . GLN A 1 87 ? 0.047 -2.765 14.527 1.00 97.56 87 GLN A CA 1
ATOM 672 C C . GLN A 1 87 ? 1.036 -1.891 13.757 1.00 97.56 87 GLN A C 1
ATOM 674 O O . GLN A 1 87 ? 1.920 -2.432 13.098 1.00 97.56 87 GLN A O 1
ATOM 679 N N . ALA A 1 88 ? 0.934 -0.563 13.864 1.00 97.75 88 ALA A N 1
ATOM 680 C CA . ALA A 1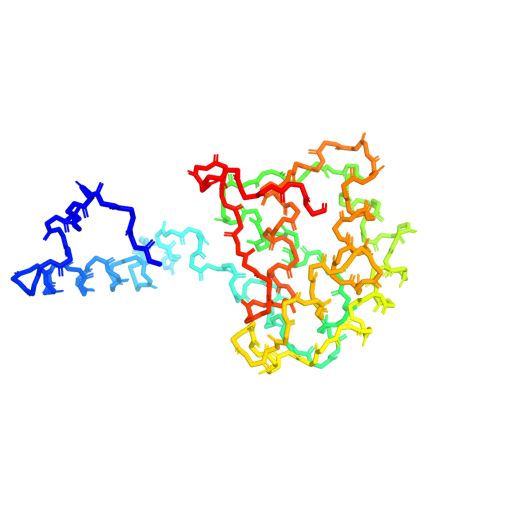 88 ? 1.799 0.357 13.131 1.00 97.75 88 ALA A CA 1
ATOM 681 C C . ALA A 1 88 ? 3.292 0.087 13.385 1.00 97.75 88 ALA A C 1
ATOM 683 O O . ALA A 1 88 ? 4.077 0.071 12.440 1.00 97.75 88 ALA A O 1
ATOM 684 N N . GLY A 1 89 ? 3.668 -0.204 14.638 1.00 98.12 89 GLY A N 1
ATOM 685 C CA . GLY A 1 89 ? 5.042 -0.561 15.011 1.00 98.12 89 GLY A CA 1
ATOM 686 C C . GLY A 1 89 ? 5.535 -1.837 14.323 1.00 98.12 89 GLY A C 1
ATOM 687 O O . GLY A 1 89 ? 6.512 -1.790 13.587 1.00 98.12 89 GLY A O 1
ATOM 688 N N . ALA A 1 90 ? 4.808 -2.948 14.473 1.00 98.25 90 ALA A N 1
ATOM 689 C CA . ALA A 1 90 ? 5.175 -4.230 13.862 1.00 98.25 90 ALA A CA 1
ATOM 690 C C . ALA A 1 90 ? 5.213 -4.165 12.323 1.00 98.25 90 ALA A C 1
ATOM 692 O O . ALA A 1 90 ? 6.086 -4.745 11.683 1.00 98.25 90 ALA A O 1
ATOM 693 N N . ILE A 1 91 ? 4.282 -3.425 11.711 1.00 98.00 91 ILE A N 1
ATOM 694 C CA . ILE A 1 91 ? 4.290 -3.179 10.263 1.00 98.00 91 ILE A CA 1
ATOM 695 C C . ILE A 1 91 ? 5.540 -2.387 9.867 1.00 98.00 91 ILE A C 1
ATOM 697 O O . ILE A 1 91 ? 6.177 -2.719 8.870 1.00 98.00 91 ILE A O 1
ATOM 701 N N . SER A 1 92 ? 5.906 -1.368 10.647 1.00 97.00 92 SER A N 1
ATOM 702 C CA . SER A 1 92 ? 7.084 -0.541 10.384 1.00 97.00 92 SER A CA 1
ATOM 703 C C . SER A 1 92 ? 8.396 -1.315 10.500 1.00 97.00 92 SER A C 1
ATOM 705 O O . SER A 1 92 ? 9.285 -1.166 9.658 1.00 97.00 92 SER A O 1
ATOM 707 N N . GLU A 1 93 ? 8.498 -2.205 11.487 1.00 97.62 93 GLU A N 1
ATOM 708 C CA . GLU A 1 93 ? 9.634 -3.118 11.648 1.00 97.62 93 GLU A CA 1
ATOM 709 C C . GLU A 1 93 ? 9.791 -4.030 10.426 1.00 97.62 93 GLU A C 1
ATOM 711 O O . GLU A 1 93 ? 10.875 -4.112 9.848 1.00 97.62 93 GLU A O 1
ATOM 716 N N . LEU A 1 94 ? 8.696 -4.641 9.964 1.00 96.69 94 LEU A N 1
ATOM 717 C CA . LEU A 1 94 ? 8.708 -5.509 8.785 1.00 96.69 94 LEU A CA 1
ATOM 718 C C . LEU A 1 94 ? 9.041 -4.745 7.502 1.00 96.69 94 LEU A C 1
ATOM 720 O O . LEU A 1 94 ? 9.841 -5.223 6.704 1.00 96.69 94 LEU A O 1
ATOM 724 N N . LEU A 1 95 ? 8.481 -3.547 7.307 1.00 95.00 95 LEU A N 1
ATOM 725 C CA . LEU A 1 95 ? 8.831 -2.693 6.167 1.00 95.00 95 LEU A CA 1
ATOM 726 C C . LEU A 1 95 ? 10.308 -2.283 6.205 1.00 95.00 95 LEU A C 1
ATOM 728 O O . LEU A 1 95 ? 10.958 -2.244 5.162 1.00 95.00 95 LEU A O 1
ATOM 732 N N . THR A 1 96 ? 10.851 -2.007 7.390 1.00 94.69 96 THR A N 1
ATOM 733 C CA . THR A 1 96 ? 12.268 -1.660 7.571 1.00 94.69 96 THR A CA 1
ATOM 734 C C . THR A 1 96 ? 13.197 -2.837 7.280 1.00 94.69 96 THR A C 1
ATOM 736 O O . THR A 1 96 ? 14.282 -2.622 6.749 1.00 94.69 96 THR A O 1
ATOM 739 N N . ALA A 1 97 ? 12.772 -4.062 7.592 1.00 93.50 97 ALA A N 1
ATOM 740 C CA . ALA A 1 97 ? 13.540 -5.278 7.331 1.00 93.50 97 ALA A CA 1
ATOM 741 C C . ALA A 1 97 ? 13.526 -5.718 5.854 1.00 93.50 97 ALA A C 1
ATOM 743 O O . ALA A 1 97 ? 14.357 -6.533 5.455 1.00 93.50 97 ALA A O 1
ATOM 744 N N . MET A 1 98 ? 12.594 -5.214 5.038 1.00 90.56 98 MET A N 1
ATOM 745 C CA . MET A 1 98 ? 12.583 -5.477 3.595 1.00 90.56 98 MET A CA 1
ATOM 746 C C . MET A 1 98 ? 13.757 -4.788 2.883 1.00 90.56 98 MET A C 1
ATOM 748 O O . MET A 1 98 ? 14.247 -3.760 3.361 1.00 90.56 98 MET A O 1
ATOM 752 N N . PRO A 1 99 ? 14.152 -5.286 1.694 1.00 85.12 99 PRO A N 1
ATOM 753 C CA . PRO A 1 99 ? 15.030 -4.557 0.787 1.00 85.12 99 PRO A CA 1
ATOM 754 C C . PRO A 1 99 ? 14.577 -3.106 0.561 1.00 85.12 99 PRO A C 1
ATOM 756 O O . PRO A 1 99 ? 13.394 -2.762 0.710 1.00 85.12 99 PRO A O 1
ATOM 759 N N . THR A 1 100 ? 15.541 -2.249 0.216 1.00 77.94 100 THR A N 1
ATOM 760 C CA . THR A 1 100 ? 15.298 -0.826 -0.041 1.00 77.94 100 THR A CA 1
ATOM 761 C C . THR A 1 100 ? 14.270 -0.630 -1.154 1.00 77.94 100 THR A C 1
ATOM 763 O O . THR A 1 100 ? 14.024 -1.517 -1.966 1.00 77.94 100 THR A O 1
ATOM 766 N N . VAL A 1 101 ? 13.660 0.556 -1.195 1.00 74.56 101 VAL A N 1
ATOM 767 C CA . VAL A 1 101 ? 12.621 0.916 -2.178 1.00 74.56 101 VAL A CA 1
ATOM 768 C C . VAL A 1 101 ? 13.071 0.771 -3.639 1.00 74.56 101 VAL A C 1
ATOM 770 O O . VAL A 1 101 ? 12.225 0.566 -4.502 1.00 74.56 101 VAL A O 1
ATOM 773 N N . ASP A 1 102 ? 14.381 0.821 -3.892 1.00 78.81 102 ASP A N 1
ATOM 774 C CA . ASP A 1 102 ? 14.990 0.693 -5.222 1.00 78.81 102 ASP A CA 1
ATOM 775 C C . ASP A 1 102 ? 15.224 -0.765 -5.653 1.00 78.81 102 ASP A C 1
ATOM 777 O O . ASP A 1 102 ? 15.573 -1.020 -6.803 1.00 78.81 102 ASP A O 1
ATOM 781 N N . ALA A 1 103 ? 15.064 -1.733 -4.743 1.00 81.88 103 ALA A N 1
ATOM 782 C CA . ALA A 1 103 ? 15.212 -3.141 -5.079 1.00 81.88 103 ALA A CA 1
ATOM 783 C C . ALA A 1 103 ? 14.050 -3.596 -5.970 1.00 81.88 103 ALA A C 1
ATOM 785 O O . ALA A 1 103 ? 12.878 -3.378 -5.645 1.00 81.88 103 ALA A O 1
ATOM 786 N N . THR A 1 104 ? 14.373 -4.270 -7.073 1.00 82.94 104 THR A N 1
ATOM 787 C CA . THR A 1 104 ? 13.364 -4.858 -7.953 1.00 82.94 104 THR A CA 1
ATOM 788 C C . THR A 1 104 ? 13.211 -6.348 -7.679 1.00 82.94 104 THR A C 1
ATOM 790 O O . THR A 1 104 ? 14.168 -7.032 -7.318 1.00 82.94 104 THR A O 1
ATOM 793 N N . LEU A 1 105 ? 11.998 -6.867 -7.872 1.00 80.88 105 LEU A N 1
ATOM 794 C CA . LEU A 1 105 ? 11.710 -8.296 -7.743 1.00 80.88 105 LEU A CA 1
ATOM 795 C C . LEU A 1 105 ? 12.607 -9.160 -8.648 1.00 80.88 105 LEU A C 1
ATOM 797 O O . LEU A 1 105 ? 12.940 -10.279 -8.281 1.00 80.88 105 LEU A O 1
ATOM 801 N N . TRP A 1 106 ? 13.008 -8.638 -9.810 1.00 82.12 106 TRP A N 1
ATOM 802 C CA . TRP A 1 106 ? 13.839 -9.348 -10.788 1.00 82.12 106 TRP A CA 1
ATOM 803 C C . TRP A 1 106 ? 15.289 -9.532 -10.340 1.00 82.12 106 TRP A C 1
ATOM 805 O O . TRP A 1 106 ? 15.948 -10.466 -10.791 1.00 82.12 106 TRP A O 1
ATOM 815 N N . ASP A 1 107 ? 15.769 -8.654 -9.461 1.00 83.12 107 ASP A N 1
ATOM 816 C CA . ASP A 1 107 ? 17.145 -8.674 -8.961 1.00 83.12 107 ASP A CA 1
ATOM 817 C C . ASP A 1 107 ? 17.294 -9.514 -7.685 1.00 83.12 107 ASP A C 1
ATOM 819 O O . ASP A 1 107 ? 18.406 -9.702 -7.186 1.00 83.12 107 ASP A O 1
ATOM 823 N N . LEU A 1 108 ? 16.183 -10.007 -7.132 1.00 78.50 108 LEU A N 1
ATOM 824 C CA . LEU A 1 108 ? 16.166 -10.758 -5.887 1.00 78.50 108 LEU A CA 1
ATOM 825 C C . LEU A 1 108 ? 15.969 -12.252 -6.136 1.00 78.50 108 LEU A C 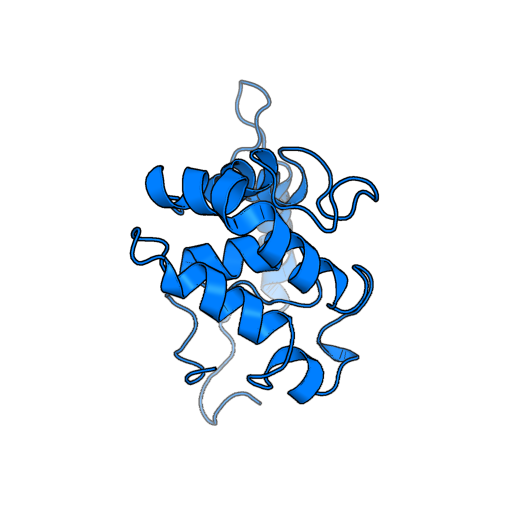1
ATOM 827 O O . LEU A 1 108 ? 15.206 -12.646 -7.020 1.00 78.50 108 LEU A O 1
ATOM 831 N N . PRO A 1 109 ? 16.617 -13.108 -5.330 1.00 79.31 109 PRO A N 1
ATOM 832 C CA . PRO A 1 109 ? 16.287 -14.519 -5.339 1.00 79.31 109 PRO A CA 1
ATOM 833 C C . PRO A 1 109 ? 14.856 -14.702 -4.808 1.00 79.31 109 PRO A C 1
ATOM 835 O O . PRO A 1 109 ? 14.390 -13.952 -3.949 1.00 79.31 109 PRO A O 1
ATOM 838 N N . GLU A 1 110 ? 14.136 -15.687 -5.345 1.00 73.19 110 GLU A N 1
ATOM 839 C CA . GLU A 1 110 ? 12.714 -15.919 -5.047 1.00 73.19 110 GLU A CA 1
ATOM 840 C C . GLU A 1 110 ? 12.443 -16.069 -3.538 1.00 73.19 110 GLU A C 1
ATOM 842 O O . GLU A 1 110 ? 11.453 -15.560 -3.006 1.00 73.19 110 GLU A O 1
ATOM 847 N N . ASP A 1 111 ? 13.370 -16.697 -2.817 1.00 75.62 111 ASP A N 1
ATOM 848 C CA . ASP A 1 111 ? 13.304 -16.903 -1.373 1.00 75.62 111 ASP A CA 1
ATOM 849 C C . ASP A 1 111 ? 13.419 -15.607 -0.551 1.00 75.62 111 ASP A C 1
ATOM 851 O O . ASP A 1 111 ? 12.921 -15.566 0.574 1.00 75.62 111 ASP A O 1
ATOM 855 N N . ALA A 1 112 ? 13.979 -14.522 -1.094 1.00 72.81 112 ALA A N 1
ATOM 856 C CA . ALA A 1 112 ? 14.075 -13.237 -0.395 1.00 72.81 112 ALA A CA 1
ATOM 857 C C . ALA A 1 112 ? 12.703 -12.605 -0.107 1.00 72.81 112 ALA A C 1
ATOM 859 O O . ALA A 1 112 ? 12.582 -11.765 0.788 1.00 72.81 112 ALA A O 1
ATOM 860 N N . VAL A 1 113 ? 11.669 -13.005 -0.852 1.00 72.56 113 VAL A N 1
ATOM 861 C CA . VAL A 1 113 ? 10.297 -12.494 -0.714 1.00 72.56 113 VAL A CA 1
ATOM 862 C C . VAL A 1 113 ? 9.256 -13.583 -0.490 1.00 72.56 113 VAL A C 1
ATOM 864 O O . VAL A 1 113 ? 8.280 -13.304 0.200 1.00 72.56 113 VAL A O 1
ATOM 867 N N . ALA A 1 114 ? 9.452 -14.794 -1.022 1.00 76.38 114 ALA A N 1
ATOM 868 C CA . ALA A 1 114 ? 8.482 -15.889 -0.924 1.00 76.38 114 ALA A CA 1
ATOM 869 C C . ALA A 1 114 ? 8.731 -16.845 0.259 1.00 76.38 114 ALA A C 1
ATOM 871 O O . ALA A 1 114 ? 7.865 -17.651 0.590 1.00 76.38 114 ALA A O 1
ATOM 872 N N . ASN A 1 115 ? 9.883 -16.766 0.937 1.00 85.62 115 ASN A N 1
ATOM 873 C CA . ASN A 1 115 ? 10.125 -17.552 2.153 1.00 85.62 115 ASN A CA 1
ATOM 874 C C . ASN A 1 115 ? 9.131 -17.135 3.261 1.00 85.62 115 ASN A C 1
ATOM 876 O O . ASN A 1 115 ? 8.959 -15.934 3.478 1.00 85.62 115 ASN A O 1
ATOM 880 N N . PRO A 1 116 ? 8.507 -18.065 4.010 1.00 86.38 116 PRO A N 1
ATOM 881 C CA . PRO A 1 116 ? 7.647 -17.736 5.151 1.00 86.38 116 PRO A CA 1
ATOM 882 C C . PRO A 1 116 ? 8.276 -16.781 6.176 1.00 86.38 116 PRO A C 1
ATOM 884 O O . PRO A 1 116 ? 7.573 -15.940 6.746 1.00 86.38 116 PRO A O 1
ATOM 887 N N . GLU A 1 117 ? 9.590 -16.882 6.380 1.00 89.38 117 GLU A N 1
ATOM 888 C CA . GLU A 1 117 ? 10.357 -16.030 7.294 1.00 89.38 117 GLU A CA 1
ATOM 889 C C . GLU A 1 117 ? 10.800 -14.706 6.656 1.00 89.38 117 GLU A C 1
ATOM 891 O O . GLU A 1 117 ? 11.289 -13.823 7.361 1.00 89.38 117 GLU A O 1
ATOM 896 N N . ALA A 1 118 ? 10.590 -14.508 5.350 1.00 90.69 118 ALA A N 1
ATOM 897 C CA . ALA A 1 118 ? 10.863 -13.230 4.708 1.00 90.69 118 ALA A CA 1
ATOM 898 C C . ALA A 1 118 ? 9.955 -12.127 5.286 1.00 90.69 118 ALA A C 1
ATOM 900 O O . ALA A 1 118 ? 8.763 -12.364 5.528 1.00 90.69 118 ALA A O 1
ATOM 901 N N . PRO A 1 119 ? 10.458 -10.888 5.448 1.00 94.12 119 PRO A N 1
ATOM 902 C CA . PRO A 1 119 ? 9.656 -9.783 5.967 1.00 94.12 119 PRO A CA 1
ATOM 903 C C . PRO A 1 119 ? 8.369 -9.529 5.167 1.00 94.12 119 PRO A C 1
ATOM 905 O O . PRO A 1 119 ? 7.343 -9.171 5.746 1.00 94.12 119 PRO A O 1
ATOM 908 N N . ALA A 1 120 ? 8.392 -9.750 3.846 1.00 92.62 120 ALA A N 1
ATOM 909 C CA . ALA A 1 120 ? 7.221 -9.625 2.975 1.00 92.62 120 ALA A CA 1
ATOM 910 C C . ALA A 1 120 ? 6.123 -10.641 3.331 1.00 92.62 120 ALA A C 1
ATOM 912 O O . ALA A 1 120 ? 4.979 -10.249 3.574 1.00 92.62 120 ALA A O 1
ATOM 913 N N . SER A 1 121 ? 6.473 -11.922 3.452 1.00 92.44 121 SER A N 1
ATOM 914 C CA . SER A 1 121 ? 5.559 -12.994 3.870 1.00 92.44 121 SER A CA 1
ATOM 915 C C . SER A 1 121 ? 5.018 -12.780 5.282 1.00 92.44 121 SER A C 1
ATOM 917 O O . SER A 1 121 ? 3.831 -12.991 5.550 1.00 92.44 121 SER A O 1
ATOM 919 N N . GLN A 1 122 ? 5.859 -12.308 6.204 1.00 95.88 122 GLN A N 1
ATOM 920 C CA . GLN A 1 122 ? 5.429 -11.947 7.556 1.00 95.88 122 GLN A CA 1
ATOM 921 C C . GLN A 1 122 ? 4.436 -10.775 7.547 1.00 95.88 122 GLN A C 1
ATOM 923 O O . GLN A 1 122 ? 3.406 -10.845 8.224 1.00 95.88 122 GLN A O 1
ATOM 928 N N . LEU A 1 123 ? 4.681 -9.734 6.740 1.00 96.56 123 LEU A N 1
ATOM 929 C CA . LEU A 1 123 ? 3.762 -8.600 6.602 1.00 96.56 123 LEU A CA 1
ATOM 930 C C . LEU A 1 123 ? 2.421 -9.040 6.009 1.00 96.56 123 LEU A C 1
ATOM 932 O O . LEU A 1 123 ? 1.369 -8.652 6.521 1.00 96.56 123 LEU A O 1
ATOM 936 N N . TRP A 1 124 ? 2.443 -9.894 4.983 1.00 95.25 124 TRP A N 1
ATOM 937 C CA . TRP A 1 124 ? 1.235 -10.486 4.409 1.00 95.25 124 TRP A CA 1
ATOM 938 C C . TRP A 1 124 ? 0.405 -11.208 5.477 1.00 95.25 124 TRP A C 1
ATOM 940 O O . TRP A 1 124 ? -0.780 -10.905 5.657 1.00 95.25 124 TRP A O 1
ATOM 950 N N . ARG A 1 125 ? 1.031 -12.111 6.245 1.00 95.94 125 ARG A N 1
ATOM 951 C CA . ARG A 1 125 ? 0.368 -12.853 7.332 1.00 95.94 125 ARG A CA 1
ATOM 952 C C . ARG A 1 125 ? -0.172 -11.921 8.416 1.00 95.94 125 ARG A C 1
ATOM 954 O O . ARG A 1 125 ? -1.314 -12.099 8.841 1.00 95.94 125 ARG A O 1
ATOM 961 N N . LEU A 1 126 ? 0.590 -10.903 8.822 1.00 97.12 126 LEU A N 1
ATOM 962 C CA . LEU A 1 126 ? 0.164 -9.908 9.812 1.00 97.12 126 LEU A CA 1
ATOM 963 C C . LEU A 1 126 ? -1.084 -9.143 9.344 1.00 97.12 126 LEU A C 1
ATOM 965 O O . LEU A 1 126 ? -2.057 -8.998 10.090 1.00 97.12 126 LEU A O 1
ATOM 969 N N . LEU A 1 127 ? -1.095 -8.689 8.089 1.00 96.69 127 LEU A N 1
ATOM 970 C CA . LEU A 1 127 ? -2.228 -7.972 7.504 1.00 96.69 127 LEU A CA 1
ATOM 971 C C . LEU A 1 127 ? -3.456 -8.882 7.356 1.00 96.69 127 LEU A C 1
ATOM 973 O O . LEU A 1 127 ? -4.555 -8.475 7.741 1.00 96.69 127 LEU A O 1
ATOM 977 N N . ARG A 1 128 ? -3.282 -10.119 6.877 1.00 95.19 128 ARG A N 1
ATOM 978 C CA . ARG A 1 128 ? -4.367 -11.099 6.671 1.00 95.19 128 ARG A CA 1
ATOM 979 C C . ARG A 1 128 ? -4.914 -11.699 7.968 1.00 95.19 128 ARG A C 1
ATOM 981 O O . ARG A 1 128 ? -6.093 -12.046 8.027 1.00 95.19 128 ARG A O 1
ATOM 988 N N . GLY A 1 129 ? -4.099 -11.780 9.019 1.00 94.50 129 GLY A N 1
ATOM 989 C CA . GLY A 1 129 ? -4.455 -12.383 10.308 1.00 94.50 129 GLY A CA 1
ATOM 990 C C . GLY A 1 129 ? -5.439 -11.574 11.161 1.00 94.50 129 GLY A C 1
ATOM 991 O O . GLY A 1 129 ? -5.965 -12.091 12.146 1.00 94.50 129 GLY A O 1
ATOM 992 N N . GLY A 1 130 ? -5.733 -10.324 10.788 1.00 92.56 130 GLY A N 1
ATOM 993 C CA . GLY A 1 130 ? -6.575 -9.416 11.575 1.00 92.56 130 GLY A CA 1
ATOM 994 C C . GLY A 1 130 ? -8.049 -9.800 11.709 1.00 92.56 130 GLY A C 1
ATOM 995 O O . GLY A 1 130 ? -8.706 -9.314 12.625 1.00 92.56 130 GLY A O 1
ATOM 996 N N . ARG A 1 131 ? -8.574 -10.667 10.828 1.00 92.38 131 ARG A N 1
ATOM 997 C CA . ARG A 1 131 ? -9.995 -11.091 10.803 1.00 92.38 131 ARG A CA 1
ATOM 998 C C . ARG A 1 131 ? -10.998 -9.921 10.792 1.00 92.38 131 ARG A C 1
ATOM 1000 O O . ARG A 1 131 ? -12.094 -10.020 11.328 1.00 92.38 131 ARG A O 1
ATOM 1007 N N . ASP A 1 132 ? -10.635 -8.825 10.137 1.00 95.50 132 ASP A N 1
ATOM 1008 C CA . ASP A 1 132 ? -11.380 -7.557 10.061 1.00 95.50 132 ASP A CA 1
ATOM 1009 C C . ASP A 1 132 ? -11.925 -7.259 8.653 1.00 95.50 132 ASP A C 1
ATOM 1011 O O . ASP A 1 132 ? -12.367 -6.147 8.365 1.00 95.50 132 ASP A O 1
ATOM 1015 N N . GLY A 1 133 ? -11.898 -8.261 7.770 1.00 92.75 133 GLY A N 1
ATOM 1016 C CA . GLY A 1 133 ? -12.390 -8.165 6.396 1.00 92.75 133 GLY A CA 1
ATOM 1017 C C . GLY A 1 133 ? -11.366 -7.653 5.380 1.00 92.75 133 GLY A C 1
ATOM 1018 O O . GLY A 1 133 ? -11.725 -7.476 4.216 1.00 92.75 133 GLY A O 1
ATOM 1019 N N . LEU A 1 134 ? -10.105 -7.428 5.769 1.00 94.31 134 LEU A N 1
ATOM 1020 C CA . LEU A 1 134 ? -9.049 -7.055 4.826 1.00 94.31 134 LEU A CA 1
ATOM 1021 C C . LEU A 1 134 ? -8.698 -8.233 3.901 1.00 94.31 134 LEU A C 1
ATOM 1023 O O . LEU A 1 134 ? -7.952 -9.122 4.299 1.00 94.31 134 LEU A O 1
ATOM 1027 N N . GLY A 1 135 ? -9.270 -8.259 2.691 1.00 93.44 135 GLY A N 1
ATOM 1028 C CA . GLY A 1 135 ? -9.127 -9.315 1.673 1.00 93.44 135 GLY A CA 1
ATOM 1029 C C . GLY A 1 135 ? -7.731 -9.424 1.030 1.00 93.44 135 GLY A C 1
ATOM 1030 O O . GLY A 1 135 ? -6.964 -8.467 1.101 1.00 93.44 135 GLY A O 1
ATOM 1031 N N . PRO A 1 136 ? -7.408 -10.543 0.346 1.00 92.62 136 PRO A N 1
ATOM 1032 C CA . PRO A 1 136 ? -6.091 -10.762 -0.269 1.00 92.62 136 PRO A CA 1
ATOM 1033 C C . PRO A 1 136 ? -5.735 -9.707 -1.328 1.00 92.62 136 PRO A C 1
ATOM 1035 O O . PRO A 1 136 ? -4.625 -9.189 -1.317 1.00 92.62 136 PRO A O 1
ATOM 1038 N N . THR A 1 137 ? -6.690 -9.310 -2.176 1.00 92.44 137 THR A N 1
ATOM 1039 C CA . THR A 1 137 ? -6.510 -8.240 -3.176 1.00 92.44 137 THR A CA 1
ATOM 1040 C C . THR A 1 137 ? -6.219 -6.882 -2.537 1.00 92.44 137 THR A C 1
ATOM 1042 O O . THR A 1 137 ? -5.439 -6.092 -3.058 1.00 92.44 137 THR A O 1
ATOM 1045 N N . THR A 1 138 ? -6.842 -6.574 -1.399 1.00 94.94 138 THR A N 1
ATOM 1046 C CA . THR A 1 138 ? -6.568 -5.317 -0.690 1.00 94.94 138 THR A CA 1
ATOM 1047 C C . THR A 1 138 ? -5.209 -5.377 0.007 1.00 94.94 138 THR A C 1
ATOM 1049 O O . THR A 1 138 ? -4.479 -4.389 0.008 1.00 94.94 138 THR A O 1
ATOM 1052 N N . THR A 1 139 ? -4.843 -6.534 0.568 1.00 95.69 139 THR A N 1
ATOM 1053 C CA . THR A 1 139 ? -3.531 -6.752 1.189 1.00 95.69 139 THR A CA 1
ATOM 1054 C C . THR A 1 139 ? -2.393 -6.605 0.181 1.00 95.69 139 THR A C 1
ATOM 1056 O O . THR A 1 139 ? -1.451 -5.867 0.464 1.00 95.69 139 THR A O 1
ATOM 1059 N N . SER A 1 140 ? -2.488 -7.233 -0.997 1.00 93.81 140 SER A N 1
ATOM 1060 C CA . SER A 1 140 ? -1.460 -7.116 -2.043 1.00 93.81 140 SER A CA 1
ATOM 1061 C C . SER A 1 140 ? -1.262 -5.660 -2.468 1.00 93.81 140 SER A C 1
ATOM 1063 O O . SER A 1 140 ? -0.133 -5.181 -2.500 1.00 93.81 140 SER A O 1
ATOM 1065 N N . LYS A 1 141 ? -2.358 -4.920 -2.692 1.00 94.81 141 LYS A N 1
ATOM 1066 C CA . LYS A 1 141 ? -2.333 -3.493 -3.052 1.00 94.81 141 LYS A CA 1
ATOM 1067 C C . LYS A 1 141 ? -1.711 -2.617 -1.959 1.00 94.81 141 LYS A C 1
ATOM 1069 O O . LYS A 1 141 ? -0.950 -1.714 -2.283 1.00 94.81 141 LYS A O 1
ATOM 1074 N N . LEU A 1 142 ? -1.984 -2.888 -0.679 1.00 95.38 142 LEU A N 1
ATOM 1075 C CA . LEU A 1 142 ? -1.352 -2.174 0.444 1.00 95.38 142 LEU A CA 1
ATOM 1076 C C . LEU A 1 142 ? 0.157 -2.418 0.523 1.00 95.38 142 LEU A C 1
ATOM 1078 O O . LEU A 1 142 ? 0.914 -1.490 0.789 1.00 95.38 142 LEU A O 1
ATOM 1082 N N . MET A 1 143 ? 0.601 -3.654 0.301 1.00 94.62 143 MET A N 1
ATOM 1083 C CA . MET A 1 143 ? 2.029 -3.973 0.311 1.00 94.62 143 MET A CA 1
ATOM 1084 C C . MET A 1 143 ? 2.742 -3.376 -0.907 1.00 94.62 143 MET A C 1
ATOM 1086 O O . MET A 1 143 ? 3.771 -2.722 -0.745 1.00 94.62 143 MET A O 1
ATOM 1090 N N . ALA A 1 144 ? 2.153 -3.512 -2.099 1.00 92.94 144 ALA A N 1
ATOM 1091 C CA . ALA A 1 144 ? 2.649 -2.897 -3.329 1.00 92.94 144 ALA A CA 1
ATOM 1092 C C . ALA A 1 144 ? 2.744 -1.373 -3.198 1.00 92.94 144 ALA A C 1
ATOM 1094 O O . ALA A 1 144 ? 3.750 -0.793 -3.581 1.00 92.94 144 ALA A O 1
ATOM 1095 N N . ARG A 1 145 ? 1.771 -0.728 -2.540 1.00 93.62 145 ARG A N 1
ATOM 1096 C CA . ARG A 1 145 ? 1.819 0.711 -2.257 1.00 93.62 145 ARG A CA 1
ATOM 1097 C C . ARG A 1 145 ? 3.084 1.127 -1.506 1.00 93.62 145 ARG A C 1
ATOM 1099 O O . ARG A 1 145 ? 3.509 2.249 -1.689 1.00 93.62 145 ARG A O 1
ATOM 1106 N N . LYS A 1 146 ? 3.707 0.281 -0.676 1.00 92.88 146 LYS A N 1
ATOM 1107 C CA . LYS A 1 146 ? 4.977 0.625 0.002 1.00 92.88 146 LYS A CA 1
ATOM 1108 C C . LYS A 1 146 ? 6.213 0.130 -0.734 1.00 92.88 146 LYS A C 1
ATOM 1110 O O . LYS A 1 146 ? 7.316 0.571 -0.418 1.00 92.88 146 LYS A O 1
ATOM 1115 N N . ARG A 1 147 ? 6.065 -0.833 -1.636 1.00 90.62 147 ARG A N 1
ATOM 1116 C CA . ARG A 1 147 ? 7.170 -1.567 -2.252 1.00 90.62 147 ARG A CA 1
ATOM 1117 C C . ARG A 1 147 ? 6.803 -1.961 -3.684 1.00 90.62 147 ARG A C 1
ATOM 1119 O O . ARG A 1 147 ? 6.807 -3.141 -4.015 1.00 90.62 147 ARG A O 1
ATOM 1126 N N . ALA A 1 148 ? 6.472 -0.979 -4.524 1.00 86.50 148 ALA A N 1
ATOM 1127 C CA . ALA A 1 148 ? 5.867 -1.208 -5.842 1.00 86.50 148 ALA A CA 1
ATOM 1128 C C . ALA A 1 148 ? 6.752 -2.037 -6.789 1.00 86.50 148 ALA A C 1
ATOM 1130 O O . ALA A 1 148 ? 6.246 -2.818 -7.590 1.00 86.50 148 ALA A O 1
ATOM 1131 N N . HIS A 1 149 ? 8.076 -1.912 -6.662 1.00 85.06 149 HIS A N 1
ATOM 1132 C CA . HIS A 1 149 ? 9.046 -2.660 -7.470 1.00 85.06 149 HIS A CA 1
ATOM 1133 C C . HIS A 1 149 ? 9.350 -4.069 -6.940 1.00 85.06 149 HIS A C 1
ATOM 1135 O O . HIS A 1 149 ? 9.909 -4.887 -7.671 1.00 85.06 149 HIS A O 1
ATOM 1141 N N . LEU A 1 150 ? 8.968 -4.360 -5.695 1.00 86.44 150 LEU A N 1
ATOM 1142 C CA . LEU A 1 150 ? 9.263 -5.613 -5.000 1.00 86.44 150 LEU A CA 1
ATOM 1143 C C . LEU A 1 150 ? 8.023 -6.503 -4.858 1.00 86.44 150 LEU A C 1
ATOM 1145 O O . LEU A 1 150 ? 8.119 -7.718 -4.992 1.00 86.44 150 LEU A O 1
ATOM 1149 N N . ILE A 1 151 ? 6.864 -5.912 -4.556 1.00 86.94 151 ILE A N 1
ATOM 1150 C CA . ILE A 1 151 ? 5.625 -6.635 -4.275 1.00 86.94 151 ILE A CA 1
ATOM 1151 C C . ILE A 1 151 ? 4.642 -6.437 -5.432 1.00 86.94 151 ILE A C 1
ATOM 1153 O O . ILE A 1 151 ? 4.158 -5.320 -5.633 1.00 86.94 151 ILE A O 1
ATOM 1157 N N . PRO A 1 152 ? 4.292 -7.501 -6.173 1.00 81.75 152 PRO A N 1
ATOM 1158 C CA . PRO A 1 152 ? 3.334 -7.395 -7.261 1.00 81.75 152 PRO A CA 1
ATOM 1159 C C . PRO A 1 152 ? 1.916 -7.116 -6.743 1.00 81.75 152 PRO A C 1
ATOM 1161 O O . PRO A 1 152 ? 1.483 -7.613 -5.698 1.00 81.75 152 PRO A O 1
ATOM 1164 N N . VAL A 1 153 ? 1.151 -6.347 -7.519 1.00 81.12 153 VAL A N 1
ATOM 1165 C CA . VAL A 1 153 ? -0.284 -6.164 -7.280 1.00 81.12 153 VAL A CA 1
ATOM 1166 C C . VAL A 1 153 ? -1.030 -7.403 -7.766 1.00 81.12 153 VAL A C 1
ATOM 1168 O O . VAL A 1 153 ? -1.143 -7.646 -8.965 1.00 81.12 153 VAL A O 1
ATOM 1171 N N . PHE A 1 154 ? -1.598 -8.160 -6.832 1.00 76.12 154 PHE A N 1
ATOM 1172 C CA . PHE A 1 154 ? -2.516 -9.250 -7.159 1.00 76.12 154 PHE A CA 1
ATOM 1173 C C . PHE A 1 154 ? -3.951 -8.731 -7.250 1.00 76.12 154 PHE A C 1
ATOM 1175 O O . PHE A 1 154 ? -4.495 -8.252 -6.251 1.00 76.12 154 PHE A O 1
ATOM 1182 N N . ASP A 1 155 ? -4.571 -8.863 -8.422 1.00 70.06 155 ASP A N 1
ATOM 1183 C CA . ASP A 1 155 ? -6.014 -8.692 -8.602 1.00 70.06 155 ASP A CA 1
ATOM 1184 C C . ASP A 1 155 ? -6.707 -10.06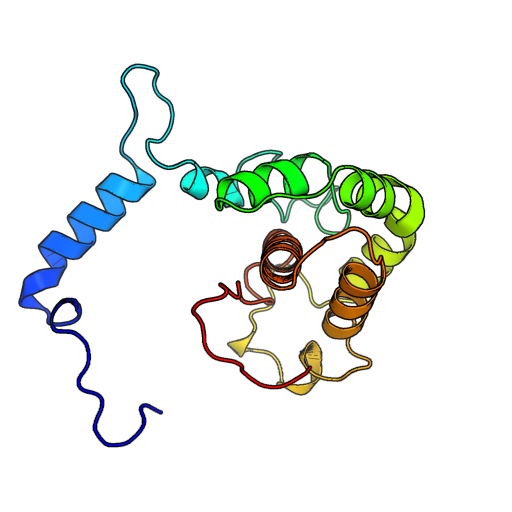1 -8.588 1.00 70.06 155 ASP A C 1
ATOM 1186 O O . ASP A 1 155 ? -6.118 -11.052 -9.007 1.00 70.06 155 ASP A O 1
ATOM 1190 N N . GLY A 1 156 ? -7.947 -10.146 -8.100 1.00 53.09 156 GLY A N 1
ATOM 1191 C CA . GLY A 1 156 ? -8.676 -11.416 -7.921 1.00 53.09 156 GLY A CA 1
ATOM 1192 C C . GLY A 1 156 ? -8.948 -12.202 -9.216 1.00 53.09 156 GLY A C 1
ATOM 1193 O O . GLY A 1 156 ? -9.467 -13.315 -9.157 1.00 53.09 156 GLY A O 1
ATOM 1194 N N . SER A 1 157 ? -8.609 -11.629 -10.372 1.00 50.84 157 SER A N 1
ATOM 1195 C CA . SER A 1 157 ? -8.625 -12.240 -11.705 1.00 50.84 157 SER A CA 1
ATOM 1196 C C . SER A 1 157 ? -7.276 -12.841 -12.126 1.00 50.84 157 SER A C 1
ATOM 1198 O O . SER A 1 157 ? -7.247 -13.685 -13.023 1.00 50.84 157 SER A O 1
ATOM 1200 N N . ALA A 1 158 ? -6.167 -12.450 -11.490 1.00 41.62 158 ALA A N 1
ATOM 1201 C CA . ALA A 1 158 ? -4.872 -13.086 -11.680 1.00 41.62 158 ALA A CA 1
ATOM 1202 C C . ALA A 1 158 ? -4.884 -14.426 -10.938 1.00 41.62 158 ALA A C 1
ATOM 1204 O O . ALA A 1 158 ? -5.236 -14.502 -9.762 1.00 41.62 158 ALA A O 1
ATOM 1205 N N . ALA A 1 159 ? -4.578 -15.490 -11.674 1.00 33.06 159 ALA A N 1
ATOM 1206 C CA . ALA A 1 159 ? -4.633 -16.870 -11.229 1.00 33.06 159 ALA A CA 1
ATOM 1207 C C . ALA A 1 159 ? -4.076 -17.071 -9.812 1.00 33.06 159 ALA A C 1
ATOM 1209 O O . ALA A 1 159 ? -3.089 -16.452 -9.422 1.00 33.06 159 ALA A O 1
ATOM 1210 N N . ARG A 1 160 ? -4.702 -18.004 -9.083 1.00 37.41 160 ARG A N 1
ATOM 1211 C CA . ARG A 1 160 ? -4.134 -18.680 -7.915 1.00 37.41 160 ARG A CA 1
ATOM 1212 C C . ARG A 1 160 ? -2.700 -19.122 -8.235 1.00 37.41 160 ARG A C 1
ATOM 1214 O O . ARG A 1 160 ? -2.501 -20.193 -8.799 1.00 37.41 160 ARG A O 1
ATOM 1221 N N . ILE A 1 161 ? -1.722 -18.294 -7.905 1.00 36.38 161 ILE A N 1
ATOM 1222 C CA . ILE A 1 161 ? -0.341 -18.718 -7.728 1.00 36.38 161 ILE A CA 1
ATOM 1223 C C . ILE A 1 161 ? -0.260 -19.033 -6.242 1.00 36.38 161 ILE A C 1
ATOM 1225 O O . ILE A 1 161 ? -0.665 -18.216 -5.416 1.00 36.38 161 ILE A O 1
ATOM 1229 N N . GLY A 1 162 ? 0.044 -20.300 -5.973 1.00 33.12 162 GLY A N 1
ATOM 1230 C CA . GLY A 1 162 ? -0.256 -20.999 -4.733 1.00 33.12 162 GLY A CA 1
ATOM 1231 C C . GLY A 1 162 ? 0.200 -20.270 -3.480 1.00 33.12 162 GLY A C 1
ATOM 1232 O O . GLY A 1 162 ? 1.205 -19.570 -3.487 1.00 33.12 162 GLY A O 1
ATOM 1233 N N . ASP A 1 163 ? -0.608 -20.468 -2.443 1.00 31.98 163 ASP A N 1
ATOM 1234 C CA . ASP A 1 163 ? -0.296 -20.362 -1.021 1.00 31.98 163 ASP A CA 1
ATOM 1235 C C . ASP A 1 163 ? 1.182 -20.042 -0.727 1.00 31.98 163 ASP A C 1
ATOM 1237 O O . ASP A 1 163 ? 2.021 -20.939 -0.638 1.00 31.98 163 ASP A O 1
ATOM 1241 N N . ILE A 1 164 ? 1.463 -18.743 -0.590 1.00 38.53 164 ILE A N 1
ATOM 1242 C CA . ILE A 1 164 ? 2.635 -18.213 0.118 1.00 38.53 164 ILE A CA 1
ATOM 1243 C C . ILE A 1 164 ? 2.303 -18.181 1.612 1.00 38.53 164 ILE A C 1
ATOM 1245 O O . ILE A 1 164 ? 1.185 -17.709 1.951 1.00 38.53 164 ILE A O 1
#

Radius of gyration: 17.67 Å; chains: 1; bounding box: 32×44×53 Å

Organism: NCBI:txid857417

Foldseek 3Di:
DDPPPDDDPPCPPPVNVVVVVVVVCLQQPPADPVRHRPQLLNCLQQFPHHLQDPVRLLFQDPRNLVSLVSVVDDDFPLLVCCRRPVCRVVSSVLSVQQDHLPDAQVNDDPCCQPPCPHSNVVQLCVSVVSPRPCDSQSSLSSSCNSRVRRGDRDDPPPDCPDDD

Secondary structure (DSSP, 8-state):
-PPTT-PPPGGGSGGGHHHHHHHHHHHHH-B-TTS-BSSGGGGTTTTTS-TT-TTTTTS--HHHHHHHHTTT-PPPHHHHHIIIIITHHHHHHHHHHSPPTT--GGGS-THHHHSTTSHHHHHHHHHHTT-SS--HHHHHHHHHHH-TTTS----TTS------

pLDDT: mean 84.7, std 15.09, range [31.98, 98.25]

Sequence (164 aa):
MLSEGQSLPSIFEPRYWPLVDALVEDYFLSVTSKGLKRFTGAHFETLGGEWHDFPTRNVMTAGDLIAVSCLSVKIPGAAAVRVLERQAGAISELLTAMPTVDATLWDLPEDAVANPEAPASQLWRLLRGGRDGLGPTTTSKLMARKRAHLIPVFDGSAARIGDI

InterPro domains:
  IPR046275 Protein of unknown function DUF6308 [PF19827] (23-157)